Protein AF-A0A5B7BEE1-F1 (afdb_monomer_lite)

Radius of gyration: 18.94 Å; chains: 1; bounding box: 50×32×59 Å

pLDDT: mean 92.02, std 6.09, range [58.22, 98.19]

Structure (mmCIF, N/CA/C/O backbone):
data_AF-A0A5B7BEE1-F1
#
_entry.id   AF-A0A5B7BEE1-F1
#
loop_
_atom_site.group_PDB
_atom_site.id
_atom_site.type_symbol
_atom_site.label_atom_id
_atom_site.label_alt_id
_atom_site.label_comp_id
_atom_site.label_asym_id
_atom_site.label_entity_id
_atom_site.label_seq_id
_atom_site.pdbx_PDB_ins_code
_atom_site.Cartn_x
_atom_site.Cartn_y
_atom_site.Cartn_z
_atom_site.occupancy
_atom_site.B_iso_or_equiv
_atom_site.auth_seq_id
_atom_site.auth_comp_id
_atom_site.auth_asym_id
_atom_site.auth_atom_id
_atom_site.pdbx_PDB_model_num
ATOM 1 N N . GLN A 1 1 ? 17.674 2.222 -15.445 1.00 58.22 1 GLN A N 1
ATOM 2 C CA . GLN A 1 1 ? 17.487 1.095 -16.385 1.00 58.22 1 GLN A CA 1
ATOM 3 C C . GLN A 1 1 ? 16.695 1.627 -17.564 1.00 58.22 1 GLN A C 1
ATOM 5 O O . GLN A 1 1 ? 15.672 2.253 -17.332 1.00 58.22 1 GLN A O 1
ATOM 10 N N . GLY A 1 2 ? 17.184 1.488 -18.792 1.00 64.50 2 GLY A N 1
ATOM 11 C CA . GLY A 1 2 ? 16.527 2.087 -19.951 1.00 64.50 2 GLY A CA 1
ATOM 12 C C . GLY A 1 2 ? 16.748 1.255 -21.201 1.00 64.50 2 GLY A C 1
ATOM 13 O O . GLY A 1 2 ? 17.805 0.649 -21.376 1.00 64.50 2 GLY A O 1
ATOM 14 N N . GLY A 1 3 ? 15.730 1.218 -22.049 1.00 75.12 3 GLY A N 1
ATOM 15 C CA . GLY A 1 3 ? 15.798 0.631 -23.374 1.00 75.12 3 GLY A CA 1
ATOM 16 C C . GLY A 1 3 ? 15.125 1.562 -24.370 1.00 75.12 3 GLY A C 1
ATOM 17 O O . GLY A 1 3 ? 14.104 2.168 -24.059 1.00 75.12 3 GLY A O 1
ATOM 18 N N . GLY A 1 4 ? 15.719 1.700 -25.550 1.00 83.50 4 GLY A N 1
ATOM 19 C CA . GLY A 1 4 ? 15.119 2.429 -26.659 1.00 83.50 4 GLY A CA 1
ATOM 20 C C . GLY A 1 4 ? 14.238 1.498 -27.483 1.00 83.50 4 GLY A C 1
ATOM 21 O O . GLY A 1 4 ? 14.599 0.342 -27.725 1.00 83.50 4 GLY A O 1
ATOM 22 N N . TRP A 1 5 ? 13.098 1.993 -27.953 1.00 91.19 5 TRP A N 1
ATOM 23 C CA . TRP A 1 5 ? 12.320 1.275 -28.955 1.00 91.19 5 TRP A CA 1
ATOM 24 C C . TRP A 1 5 ? 13.112 1.205 -30.265 1.00 91.19 5 TRP A C 1
ATOM 26 O O . TRP A 1 5 ? 13.465 2.231 -30.843 1.00 91.19 5 TRP A O 1
ATOM 36 N N . CYS A 1 6 ? 13.395 -0.002 -30.755 1.00 90.25 6 CYS A N 1
ATOM 37 C CA . CYS A 1 6 ? 14.014 -0.188 -32.061 1.00 90.25 6 CYS A CA 1
ATOM 38 C C . CYS A 1 6 ? 12.917 -0.423 -33.111 1.00 90.25 6 CYS A C 1
ATOM 40 O O . CYS A 1 6 ? 12.289 -1.487 -33.083 1.00 90.25 6 CYS A O 1
ATOM 42 N N . PRO A 1 7 ? 12.691 0.506 -34.062 1.00 92.44 7 PRO A N 1
ATOM 43 C CA . PRO A 1 7 ? 11.619 0.368 -35.048 1.00 92.44 7 PRO A CA 1
ATOM 44 C C . PRO A 1 7 ? 11.860 -0.794 -36.018 1.00 92.44 7 PRO A C 1
ATOM 46 O O . PRO A 1 7 ? 10.904 -1.432 -36.445 1.00 92.44 7 PRO A O 1
ATOM 49 N N . VAL A 1 8 ? 13.126 -1.123 -36.302 1.00 94.31 8 VAL A N 1
ATOM 50 C CA . VAL A 1 8 ? 13.501 -2.220 -37.210 1.00 94.31 8 VAL A CA 1
ATOM 51 C C . VAL A 1 8 ? 13.145 -3.580 -36.613 1.00 94.31 8 VAL A C 1
ATOM 53 O O . VAL A 1 8 ? 12.466 -4.376 -37.249 1.00 94.31 8 VAL A O 1
ATOM 56 N N . SER A 1 9 ? 13.559 -3.852 -35.370 1.00 92.88 9 SER A N 1
ATOM 57 C CA . SER A 1 9 ? 13.235 -5.126 -34.711 1.00 92.88 9 SER A CA 1
ATOM 58 C C . SER A 1 9 ? 11.879 -5.123 -34.002 1.00 92.88 9 SER A C 1
ATOM 60 O O . SER A 1 9 ? 11.505 -6.149 -33.441 1.00 92.88 9 SER A O 1
ATOM 62 N N . ARG A 1 10 ? 11.181 -3.976 -33.963 1.00 92.12 10 ARG A N 1
ATOM 63 C CA . ARG A 1 10 ? 9.919 -3.736 -33.237 1.00 92.12 10 ARG A CA 1
ATOM 64 C C . ARG A 1 10 ? 9.953 -4.244 -31.791 1.00 92.12 10 ARG A C 1
ATOM 66 O O . ARG A 1 10 ? 9.040 -4.928 -31.334 1.00 92.12 10 ARG A O 1
ATOM 73 N N . ARG A 1 11 ? 11.052 -3.958 -31.089 1.00 89.44 11 ARG A N 1
ATOM 74 C CA . ARG A 1 11 ? 11.290 -4.374 -29.697 1.00 89.44 11 ARG A CA 1
ATOM 75 C C . ARG A 1 11 ? 12.080 -3.305 -28.955 1.00 89.44 11 ARG A C 1
ATOM 77 O O . ARG A 1 11 ? 12.898 -2.613 -29.563 1.00 89.44 11 ARG A O 1
ATOM 84 N N . ASN A 1 12 ? 11.883 -3.228 -27.641 1.00 85.94 12 ASN A N 1
ATOM 85 C CA . ASN A 1 12 ? 12.764 -2.460 -26.768 1.00 85.94 12 ASN A CA 1
ATOM 86 C C . ASN A 1 12 ? 14.143 -3.125 -26.735 1.00 85.94 12 ASN A C 1
ATOM 88 O O . ASN A 1 12 ? 14.256 -4.315 -26.441 1.00 85.94 12 ASN A O 1
ATOM 92 N N . LYS A 1 13 ? 15.183 -2.358 -27.061 1.00 85.69 13 LYS A N 1
ATOM 93 C CA . LYS A 1 13 ? 16.582 -2.767 -26.941 1.00 85.69 13 LYS A CA 1
ATOM 94 C C . LYS A 1 13 ? 17.216 -2.016 -25.781 1.00 85.69 13 LYS A C 1
ATOM 96 O O . LYS A 1 13 ? 17.140 -0.792 -25.722 1.00 85.69 13 LYS A O 1
ATOM 101 N N . SER A 1 14 ? 17.861 -2.749 -24.887 1.00 83.38 14 SER A N 1
ATOM 102 C CA . SER A 1 14 ? 18.647 -2.206 -23.781 1.00 83.38 14 SER A CA 1
ATOM 103 C C . SER A 1 14 ? 20.105 -2.608 -23.940 1.00 83.38 14 SER A C 1
ATOM 105 O O . SER A 1 14 ? 20.389 -3.729 -24.363 1.00 83.38 14 SER A O 1
ATOM 107 N N . ALA A 1 15 ? 21.015 -1.728 -23.543 1.00 84.81 15 ALA A N 1
ATOM 108 C CA . ALA A 1 15 ? 22.417 -2.078 -23.379 1.00 84.81 15 ALA A CA 1
ATOM 109 C C . ALA A 1 15 ? 22.564 -2.877 -22.071 1.00 84.81 15 ALA A C 1
ATOM 111 O O . ALA A 1 15 ? 22.459 -2.340 -20.960 1.00 84.81 15 ALA A O 1
ATOM 112 N N . ILE A 1 16 ? 22.658 -4.200 -22.207 1.00 81.06 16 ILE A N 1
ATOM 113 C CA . ILE A 1 16 ? 22.554 -5.141 -21.088 1.00 81.06 16 ILE A CA 1
ATOM 114 C C . ILE A 1 16 ? 23.739 -5.013 -20.126 1.00 81.06 16 ILE A C 1
ATOM 116 O O . ILE A 1 16 ? 23.571 -5.155 -18.920 1.00 81.06 16 ILE A O 1
ATOM 120 N N . GLU A 1 17 ? 24.902 -4.623 -20.639 1.00 85.88 17 GLU A N 1
ATOM 121 C CA . GLU A 1 17 ? 26.132 -4.355 -19.899 1.00 85.88 17 GLU A CA 1
ATOM 122 C C . GLU A 1 17 ? 25.994 -3.209 -18.875 1.00 85.88 17 GLU A C 1
ATOM 124 O O . GLU A 1 17 ? 26.699 -3.178 -17.864 1.00 85.88 17 GLU A O 1
ATOM 129 N N . PHE A 1 18 ? 25.032 -2.302 -19.082 1.00 84.75 18 PHE A N 1
ATOM 130 C CA . PHE A 1 18 ? 24.707 -1.217 -18.148 1.00 84.75 18 PHE A CA 1
ATOM 131 C C . PHE A 1 18 ? 23.460 -1.508 -17.306 1.00 84.75 18 PHE A C 1
ATOM 133 O O . PHE A 1 18 ? 23.081 -0.714 -16.443 1.00 84.75 18 PHE A O 1
ATOM 140 N N . SER A 1 19 ? 22.811 -2.650 -17.528 1.00 88.62 19 SER A N 1
ATOM 141 C CA . SER A 1 19 ? 21.622 -3.052 -16.787 1.00 88.62 19 SER A CA 1
ATOM 142 C C . SER A 1 19 ? 22.044 -3.753 -15.498 1.00 88.62 19 SER A C 1
ATOM 144 O O . SER A 1 19 ? 22.174 -4.972 -15.449 1.00 88.62 19 SER A O 1
ATOM 146 N N . LYS A 1 20 ? 22.291 -2.963 -14.449 1.00 90.75 20 LYS A N 1
ATOM 147 C CA . LYS A 1 20 ? 22.722 -3.445 -13.127 1.00 90.75 20 LYS A CA 1
ATOM 148 C C . LYS A 1 20 ? 21.592 -3.377 -12.098 1.00 90.75 20 LYS A C 1
ATOM 150 O O . LYS A 1 20 ? 20.632 -2.619 -12.264 1.00 90.75 20 LYS A O 1
ATOM 155 N N . THR A 1 21 ? 21.721 -4.176 -11.039 1.00 93.94 21 THR A N 1
ATOM 156 C CA . THR A 1 21 ? 20.881 -4.049 -9.842 1.00 93.94 21 THR A CA 1
ATOM 157 C C . THR A 1 21 ? 21.099 -2.677 -9.222 1.00 93.94 21 THR A C 1
ATOM 159 O O . THR A 1 21 ? 22.234 -2.208 -9.145 1.00 93.94 21 THR A O 1
ATOM 162 N N . VAL A 1 22 ? 20.014 -2.047 -8.791 1.00 93.94 22 VAL A N 1
ATOM 163 C CA . VAL A 1 22 ? 20.049 -0.755 -8.106 1.00 93.94 22 VAL A CA 1
ATOM 164 C C . VAL A 1 22 ? 19.455 -0.892 -6.713 1.00 93.94 22 VAL A C 1
ATOM 166 O O . VAL A 1 22 ? 18.495 -1.638 -6.516 1.00 93.94 22 VAL A O 1
ATOM 169 N N . THR A 1 23 ? 20.023 -0.161 -5.763 1.00 96.12 23 THR A N 1
ATOM 170 C CA . THR A 1 23 ? 19.428 0.031 -4.441 1.00 96.12 23 THR A CA 1
ATOM 171 C C . THR A 1 23 ? 18.488 1.226 -4.506 1.00 96.12 23 THR A C 1
ATOM 173 O O . THR A 1 23 ? 18.864 2.283 -5.013 1.00 96.12 23 THR A O 1
ATOM 176 N N . SER A 1 24 ? 17.267 1.050 -4.015 1.00 94.00 24 SER A N 1
ATOM 177 C CA . SER A 1 24 ? 16.260 2.099 -3.893 1.00 94.00 24 SER A CA 1
ATOM 178 C C . SER A 1 24 ? 15.900 2.281 -2.428 1.00 94.00 24 SER A C 1
ATOM 180 O O . SER A 1 24 ? 15.801 1.304 -1.689 1.00 94.00 24 SER A O 1
ATOM 182 N N . LEU A 1 25 ? 15.666 3.528 -2.034 1.00 96.38 25 LEU A N 1
ATOM 183 C CA . LEU A 1 25 ? 15.142 3.895 -0.724 1.00 96.38 25 LEU A CA 1
ATOM 184 C C . LEU A 1 25 ? 13.781 4.557 -0.921 1.00 96.38 25 LEU A C 1
ATOM 186 O O . LEU A 1 25 ? 13.601 5.308 -1.879 1.00 96.38 25 LEU A O 1
ATOM 190 N N . ALA A 1 26 ? 12.837 4.252 -0.038 1.00 96.38 26 ALA A N 1
ATOM 191 C CA . ALA A 1 26 ? 11.536 4.904 0.005 1.00 96.38 26 ALA A CA 1
ATOM 192 C C . ALA A 1 26 ? 11.108 5.135 1.455 1.00 96.38 26 ALA A C 1
ATOM 194 O O . ALA A 1 26 ? 11.255 4.256 2.304 1.00 96.38 26 ALA A O 1
ATOM 195 N N . SER A 1 27 ? 10.538 6.299 1.730 1.00 96.62 27 SER A N 1
ATOM 196 C CA . SER A 1 27 ? 10.063 6.706 3.046 1.00 96.62 27 SER A CA 1
ATOM 197 C C . SER A 1 27 ? 8.630 7.232 2.968 1.00 96.62 27 SER A C 1
ATOM 199 O O . SER A 1 27 ? 8.250 7.844 1.968 1.00 96.62 27 SER A O 1
ATOM 201 N N . PRO A 1 28 ? 7.823 7.109 4.041 1.00 97.06 28 PRO A N 1
ATOM 202 C CA . PRO A 1 28 ? 6.557 7.833 4.133 1.00 97.06 28 PRO A CA 1
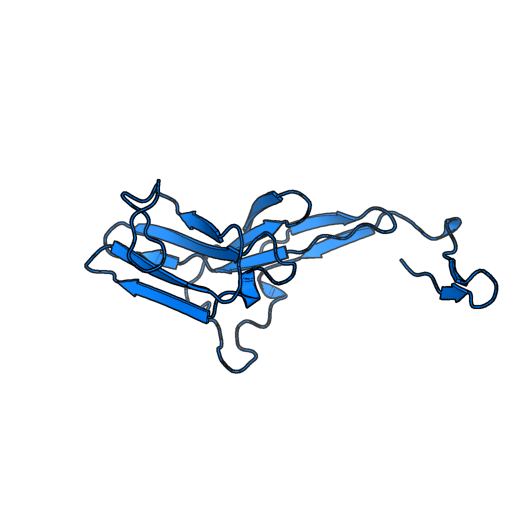ATOM 203 C C . PRO A 1 28 ? 6.710 9.356 3.976 1.00 97.06 28 PRO A C 1
ATOM 205 O O . PRO A 1 28 ? 5.740 10.031 3.637 1.00 97.06 28 PRO A O 1
ATOM 208 N N . LYS A 1 29 ? 7.908 9.914 4.211 1.00 95.06 29 LYS A N 1
ATOM 209 C CA . LYS A 1 29 ? 8.215 11.338 3.982 1.00 95.06 29 LYS A CA 1
ATOM 210 C C . LYS A 1 29 ? 8.285 11.740 2.512 1.00 95.06 29 LYS A C 1
ATOM 212 O O . LYS A 1 29 ? 8.095 12.917 2.227 1.00 95.06 29 LYS A O 1
ATOM 217 N N . ASP A 1 30 ? 8.522 10.795 1.607 1.00 95.12 30 ASP A N 1
ATOM 218 C CA . ASP A 1 30 ? 8.618 11.070 0.168 1.00 95.12 30 ASP A CA 1
ATOM 219 C C . ASP A 1 30 ? 7.235 11.301 -0.471 1.00 95.12 30 ASP A C 1
ATOM 221 O O . ASP A 1 30 ? 7.131 11.621 -1.653 1.00 95.12 30 ASP A O 1
ATOM 225 N N . ILE A 1 31 ? 6.157 11.124 0.303 1.00 95.19 31 ILE A N 1
ATOM 226 C CA . ILE A 1 31 ? 4.773 11.234 -0.154 1.00 95.19 31 ILE A CA 1
ATOM 227 C C . ILE A 1 31 ? 4.218 12.623 0.157 1.00 95.19 31 ILE A C 1
ATOM 229 O O . ILE A 1 31 ? 4.217 13.092 1.296 1.00 95.19 31 ILE A O 1
ATOM 233 N N . GLU A 1 32 ? 3.641 13.250 -0.862 1.00 94.69 32 GLU A N 1
ATOM 234 C CA . GLU A 1 32 ? 2.950 14.533 -0.757 1.00 94.69 32 GLU A CA 1
ATOM 235 C C . GLU A 1 32 ? 1.521 14.364 -0.203 1.00 94.69 32 GLU A C 1
ATOM 237 O O . GLU A 1 32 ? 0.529 14.518 -0.914 1.00 94.69 32 GLU A O 1
ATOM 242 N N . TRP A 1 33 ? 1.395 14.039 1.086 1.00 94.44 33 TRP A N 1
ATOM 243 C CA . TR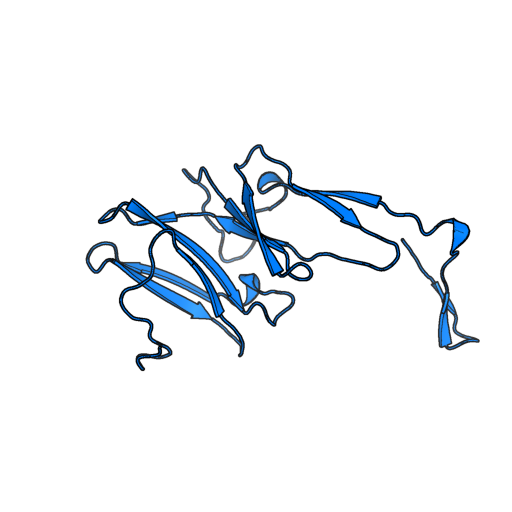P A 1 33 ? 0.112 13.712 1.736 1.00 94.44 33 TRP A CA 1
ATOM 244 C C . TRP A 1 33 ? -0.979 14.787 1.617 1.00 94.44 33 TRP A C 1
ATOM 246 O O . TRP A 1 33 ? -2.171 14.477 1.635 1.00 94.44 33 TRP A O 1
ATOM 256 N N . SER A 1 34 ? -0.583 16.055 1.511 1.00 93.06 34 SER A N 1
ATOM 257 C CA . SER A 1 34 ? -1.488 17.201 1.398 1.00 93.06 34 SER A CA 1
ATOM 258 C C . SER A 1 34 ? -1.845 17.572 -0.045 1.00 93.06 34 SER A C 1
ATOM 260 O O . SER A 1 34 ? -2.612 18.514 -0.242 1.00 93.06 34 SER A O 1
ATOM 262 N N . ASN A 1 35 ? -1.302 16.877 -1.049 1.00 90.75 35 ASN A N 1
ATOM 263 C CA . ASN A 1 35 ? -1.533 17.205 -2.452 1.00 90.75 35 ASN A CA 1
ATOM 264 C C . ASN A 1 35 ? -2.844 16.589 -2.986 1.00 90.75 35 ASN A C 1
ATOM 266 O O . ASN A 1 35 ? -3.271 15.509 -2.578 1.00 90.75 35 ASN A O 1
ATOM 270 N N . GLY A 1 36 ? -3.479 17.271 -3.943 1.00 85.31 36 GLY A N 1
ATOM 271 C CA . GLY A 1 36 ? -4.709 16.828 -4.606 1.00 85.31 36 GLY A CA 1
ATOM 272 C C . GLY A 1 36 ? -6.015 17.323 -3.968 1.00 85.31 36 GLY A C 1
ATOM 273 O O . GLY A 1 36 ? -6.035 18.153 -3.067 1.00 85.31 36 GLY A O 1
ATOM 274 N N . LYS A 1 37 ? -7.148 16.828 -4.489 1.00 85.06 37 LYS A N 1
ATOM 275 C CA . LYS A 1 37 ? -8.499 17.267 -4.074 1.00 85.06 37 LYS A CA 1
ATOM 276 C C . LYS A 1 37 ? -8.921 16.740 -2.699 1.00 85.06 37 LYS A C 1
ATOM 278 O O . LYS A 1 37 ? -9.740 17.369 -2.043 1.00 85.06 37 LYS A O 1
ATOM 283 N N . ASN A 1 38 ? -8.378 15.592 -2.296 1.00 84.06 38 ASN A N 1
ATOM 284 C CA . ASN A 1 38 ? -8.720 14.886 -1.063 1.00 84.06 38 ASN A CA 1
ATOM 285 C C . ASN A 1 38 ? -7.433 14.618 -0.266 1.00 84.06 38 ASN A C 1
ATOM 287 O O . ASN A 1 38 ? -6.902 13.509 -0.337 1.00 84.06 38 ASN A O 1
ATOM 291 N N . PRO A 1 39 ? -6.890 15.628 0.433 1.00 89.62 39 PRO A N 1
ATOM 292 C CA . PRO A 1 39 ? -5.654 15.471 1.188 1.00 89.62 39 PRO A CA 1
ATOM 293 C C . PRO A 1 39 ? -5.823 14.466 2.334 1.00 89.62 39 PRO A C 1
ATOM 295 O O . PRO A 1 39 ? -6.866 14.410 2.991 1.00 89.62 39 PRO A O 1
ATOM 298 N N . ILE A 1 40 ? -4.772 13.695 2.609 1.00 90.94 40 ILE A N 1
ATOM 299 C CA . ILE A 1 40 ? -4.732 12.723 3.703 1.00 90.94 40 ILE A CA 1
ATOM 300 C C . ILE A 1 40 ? -3.997 13.361 4.882 1.00 90.94 40 ILE A C 1
ATOM 302 O O . ILE A 1 40 ? -2.794 13.606 4.832 1.00 90.94 40 ILE A O 1
ATOM 306 N N . SER A 1 41 ? -4.715 13.628 5.974 1.00 90.38 41 SER A N 1
ATOM 307 C CA . SER A 1 41 ? -4.084 14.136 7.196 1.00 90.38 41 SER A CA 1
ATOM 308 C C . SER A 1 41 ? -3.214 13.060 7.848 1.00 90.38 41 SER A C 1
ATOM 310 O O . SER A 1 41 ? -3.712 11.994 8.212 1.00 90.38 41 SER A O 1
ATOM 312 N N . ILE A 1 42 ? -1.936 13.383 8.050 1.00 93.88 42 ILE A N 1
ATOM 313 C CA . ILE A 1 42 ? -0.965 12.573 8.804 1.00 93.88 42 ILE A CA 1
ATOM 314 C C . ILE A 1 42 ? -0.638 13.174 10.182 1.00 93.88 42 ILE A C 1
ATOM 316 O O . ILE A 1 42 ? 0.334 12.789 10.829 1.00 93.88 42 ILE A O 1
ATOM 320 N N . LYS A 1 43 ? -1.425 14.154 10.648 1.00 91.06 43 LYS A N 1
ATOM 321 C CA . LYS A 1 43 ? -1.204 14.784 11.956 1.00 91.06 43 LYS A CA 1
ATOM 322 C C . LYS A 1 43 ? -1.404 13.750 13.069 1.00 91.06 43 LYS A C 1
ATOM 324 O O . LYS A 1 43 ? -2.490 13.196 13.195 1.00 91.06 43 LYS A O 1
ATOM 329 N N . GLY A 1 44 ? -0.370 13.536 13.884 1.00 89.19 44 GLY A N 1
ATOM 330 C CA . GLY A 1 44 ? -0.393 12.548 14.969 1.00 89.19 44 GLY A CA 1
ATOM 331 C C . GLY A 1 44 ? -0.284 11.093 14.501 1.00 89.19 44 GLY A C 1
ATOM 332 O O . GLY A 1 44 ? -0.586 10.193 15.276 1.00 89.19 44 GLY A O 1
ATOM 333 N N . VAL A 1 45 ? 0.105 10.852 13.243 1.00 94.12 45 VAL A N 1
ATOM 334 C CA . VAL A 1 45 ? 0.384 9.503 12.736 1.00 94.12 45 VAL A CA 1
ATOM 335 C C . VAL A 1 45 ? 1.845 9.159 13.002 1.00 94.12 45 VAL A C 1
ATOM 337 O O . VAL A 1 45 ? 2.745 9.751 12.407 1.00 94.12 45 VAL A O 1
ATOM 340 N N . ASP A 1 46 ? 2.069 8.159 13.851 1.00 91.94 46 ASP A N 1
ATOM 341 C CA . ASP A 1 46 ? 3.419 7.697 14.194 1.00 91.94 46 ASP A CA 1
ATOM 342 C C . ASP A 1 46 ? 3.905 6.552 13.302 1.00 91.94 46 ASP A C 1
ATOM 344 O O . ASP A 1 46 ? 5.105 6.402 13.073 1.00 91.94 46 ASP A O 1
ATOM 348 N N . THR A 1 47 ? 2.976 5.730 12.811 1.00 97.19 47 THR A N 1
ATOM 349 C CA . THR A 1 47 ? 3.269 4.501 12.065 1.00 97.19 47 THR A CA 1
ATOM 350 C C . THR A 1 47 ? 2.531 4.488 10.735 1.00 97.19 47 THR A C 1
ATOM 352 O O . THR A 1 47 ? 1.370 4.881 10.631 1.00 97.19 47 THR A O 1
ATOM 355 N N . PHE A 1 48 ? 3.214 3.990 9.716 1.00 98.19 48 PHE A N 1
ATOM 356 C CA . PHE A 1 48 ? 2.710 3.775 8.375 1.00 98.19 48 PHE A CA 1
ATOM 357 C C . PHE A 1 48 ? 2.859 2.304 8.030 1.00 98.19 48 PHE A C 1
ATOM 359 O O . PHE A 1 48 ? 3.868 1.670 8.339 1.00 98.19 48 PHE A O 1
ATOM 366 N N . VAL A 1 49 ? 1.853 1.778 7.352 1.00 98.00 49 VAL A N 1
ATOM 367 C CA . VAL A 1 49 ? 1.906 0.462 6.734 1.00 98.00 49 VAL A CA 1
ATOM 368 C C . VAL A 1 49 ? 2.342 0.638 5.286 1.00 98.00 49 VAL A C 1
ATOM 370 O O . VAL A 1 49 ? 1.776 1.459 4.566 1.00 98.00 49 VAL A O 1
ATOM 373 N N . VAL A 1 50 ? 3.334 -0.140 4.857 1.00 97.94 50 VAL A N 1
ATOM 374 C CA . VAL A 1 50 ? 3.829 -0.178 3.478 1.00 97.94 50 VAL A CA 1
ATOM 375 C C . VAL A 1 50 ? 3.589 -1.563 2.901 1.00 97.94 50 VAL A C 1
ATOM 377 O O . VAL A 1 50 ? 4.227 -2.536 3.302 1.00 97.94 50 VAL A O 1
ATOM 380 N N . TYR A 1 51 ? 2.665 -1.650 1.951 1.00 97.81 51 TYR A N 1
ATOM 381 C CA . TYR A 1 51 ? 2.403 -2.864 1.192 1.00 97.81 51 TYR A CA 1
ATOM 382 C C . TYR A 1 51 ? 3.241 -2.889 -0.089 1.00 97.81 51 TYR A C 1
ATOM 384 O O . TYR A 1 51 ? 3.174 -1.957 -0.892 1.00 97.81 51 TYR A O 1
ATOM 392 N N . MET A 1 52 ? 4.002 -3.966 -0.271 1.00 97.06 52 MET A N 1
ATOM 393 C CA . MET A 1 52 ? 4.824 -4.249 -1.448 1.00 97.06 52 MET A CA 1
ATOM 394 C C . MET A 1 52 ? 4.038 -5.144 -2.407 1.00 97.06 52 MET A C 1
ATOM 396 O O . MET A 1 52 ? 3.696 -6.274 -2.056 1.00 97.06 52 MET A O 1
ATOM 400 N N . PHE A 1 53 ? 3.722 -4.641 -3.598 1.00 95.94 53 PHE A N 1
ATOM 401 C CA . PHE A 1 53 ? 2.842 -5.309 -4.556 1.00 95.94 53 PHE A CA 1
ATOM 402 C C . PHE A 1 53 ? 3.425 -6.614 -5.116 1.00 95.94 53 PHE A C 1
ATOM 404 O O . PHE A 1 53 ? 2.734 -7.634 -5.110 1.00 95.94 53 PHE A O 1
ATOM 411 N N . GLN A 1 54 ? 4.675 -6.603 -5.591 1.00 95.31 54 GLN A N 1
ATOM 412 C CA . GLN A 1 54 ? 5.317 -7.780 -6.183 1.00 95.31 54 GLN A CA 1
ATOM 413 C C . GLN A 1 54 ? 5.635 -8.822 -5.115 1.00 95.31 54 GLN A C 1
ATOM 415 O O . GLN A 1 54 ? 5.314 -9.999 -5.282 1.00 95.31 54 GLN A O 1
ATOM 420 N N . GLU A 1 55 ? 6.225 -8.394 -3.996 1.00 94.56 55 GLU A N 1
ATOM 421 C CA . GLU A 1 55 ? 6.570 -9.310 -2.904 1.00 94.56 55 GLU A CA 1
ATOM 422 C C . GLU A 1 55 ? 5.360 -9.777 -2.082 1.00 94.56 55 GLU A C 1
ATOM 424 O O . GLU A 1 55 ? 5.460 -10.769 -1.359 1.00 94.56 55 GLU A O 1
ATOM 429 N N . LYS A 1 56 ? 4.219 -9.081 -2.181 1.00 94.75 56 LYS A N 1
ATOM 430 C CA . LYS A 1 56 ? 3.014 -9.288 -1.356 1.00 94.75 56 LYS A CA 1
ATOM 431 C C . LYS A 1 56 ? 3.304 -9.220 0.147 1.00 94.75 56 LYS A C 1
ATOM 433 O O . LYS A 1 56 ? 2.694 -9.943 0.936 1.00 94.75 56 LYS A O 1
ATOM 438 N N . LYS A 1 57 ? 4.234 -8.346 0.542 1.00 95.44 57 LYS A N 1
ATOM 439 C CA . LYS A 1 57 ? 4.678 -8.164 1.930 1.00 95.44 57 LYS A CA 1
ATOM 440 C C . LYS A 1 57 ? 4.159 -6.871 2.532 1.00 95.44 57 LYS A C 1
ATOM 442 O O . LYS A 1 57 ? 3.901 -5.899 1.827 1.00 95.44 57 LYS A O 1
ATOM 447 N N . LEU A 1 58 ? 4.045 -6.878 3.854 1.00 95.94 58 LEU A N 1
ATOM 448 C CA . LEU A 1 58 ? 3.666 -5.726 4.654 1.00 95.94 58 LEU A CA 1
ATOM 449 C C . LEU A 1 58 ? 4.838 -5.321 5.546 1.00 95.94 58 LEU A C 1
ATOM 451 O O . LEU A 1 58 ? 5.381 -6.163 6.257 1.00 95.94 58 LEU A O 1
ATOM 455 N N . ASN A 1 59 ? 5.198 -4.044 5.525 1.00 97.31 59 ASN A N 1
ATOM 456 C CA . ASN A 1 59 ? 6.201 -3.461 6.409 1.00 97.31 59 ASN A CA 1
ATOM 457 C C . ASN A 1 59 ? 5.581 -2.336 7.235 1.00 97.31 59 ASN A C 1
ATOM 459 O O . ASN A 1 59 ? 4.608 -1.708 6.817 1.00 97.31 59 ASN A O 1
ATOM 463 N N . PHE A 1 60 ? 6.176 -2.065 8.392 1.00 97.50 60 PHE A N 1
ATOM 464 C CA . PHE A 1 60 ? 5.791 -0.970 9.274 1.00 97.50 60 PHE A CA 1
ATOM 465 C C . PHE A 1 60 ? 6.943 0.017 9.343 1.00 97.50 60 PHE A C 1
ATOM 467 O O . PHE A 1 60 ? 8.064 -0.376 9.658 1.00 97.50 60 PHE A O 1
ATOM 474 N N . LEU A 1 61 ? 6.664 1.280 9.045 1.00 98.06 61 LEU A N 1
ATOM 475 C CA . LEU A 1 61 ? 7.651 2.352 9.056 1.00 98.06 61 LEU A CA 1
ATOM 476 C C . LEU A 1 61 ? 7.140 3.507 9.902 1.00 98.06 61 LEU A C 1
ATOM 478 O O . LEU A 1 61 ? 5.968 3.873 9.823 1.00 98.06 61 LEU A O 1
ATOM 482 N N . LYS A 1 62 ? 8.025 4.141 10.662 1.00 97.00 62 LYS A N 1
ATOM 483 C CA . LYS A 1 62 ? 7.786 5.498 11.154 1.00 97.00 62 LYS A CA 1
ATOM 484 C C . LYS A 1 62 ? 8.032 6.497 10.032 1.00 97.00 62 LYS A C 1
ATOM 486 O O . LYS A 1 62 ? 8.667 6.188 9.026 1.00 97.00 62 LYS A O 1
ATOM 491 N N . SER A 1 63 ? 7.596 7.740 10.231 1.00 92.12 63 SER A N 1
ATOM 492 C CA . SER A 1 63 ? 7.871 8.817 9.270 1.00 92.12 63 SER A CA 1
ATOM 493 C C . SER A 1 63 ? 9.375 8.984 8.991 1.00 92.12 63 SER A C 1
ATOM 495 O O . SER A 1 63 ? 9.760 9.315 7.880 1.00 92.12 63 SER A O 1
ATOM 497 N N . SER A 1 64 ? 10.252 8.759 9.974 1.00 92.25 64 SER A N 1
ATOM 498 C CA . SER A 1 64 ? 11.710 8.872 9.808 1.00 92.25 64 SER A CA 1
ATOM 499 C C . SER A 1 64 ? 12.377 7.715 9.078 1.00 92.25 64 SER A C 1
ATOM 501 O O . SER A 1 64 ? 13.544 7.848 8.712 1.00 92.25 64 SER A O 1
ATOM 503 N N . ASP A 1 65 ? 11.680 6.597 8.923 1.00 97.19 65 ASP A N 1
ATOM 504 C CA . ASP A 1 65 ? 12.298 5.354 8.496 1.00 97.19 65 ASP A CA 1
ATOM 505 C C . ASP A 1 65 ? 12.378 5.296 6.970 1.00 97.19 65 ASP A C 1
ATOM 507 O O . ASP A 1 65 ? 11.607 5.943 6.253 1.00 97.19 65 ASP A O 1
ATOM 511 N N . ASN A 1 66 ? 13.324 4.498 6.482 1.00 96.50 66 ASN A N 1
ATOM 512 C CA . ASN A 1 66 ? 13.476 4.189 5.069 1.00 96.50 66 ASN A CA 1
ATOM 513 C C . ASN A 1 66 ? 13.305 2.687 4.865 1.00 96.50 66 ASN A C 1
ATOM 515 O O . ASN A 1 66 ? 13.864 1.883 5.611 1.00 96.50 66 ASN A O 1
ATOM 519 N N . LEU A 1 67 ? 12.568 2.324 3.824 1.00 97.06 67 LEU A N 1
ATOM 520 C CA . LEU A 1 67 ? 12.539 0.981 3.276 1.00 97.06 67 LEU A CA 1
ATOM 521 C C . LEU A 1 67 ? 13.579 0.893 2.162 1.00 97.06 67 LEU A C 1
ATOM 523 O O . LEU A 1 67 ? 13.440 1.535 1.120 1.00 97.06 67 LEU A O 1
ATOM 527 N N . GLU A 1 68 ? 14.619 0.099 2.393 1.00 96.75 68 GLU A N 1
ATOM 528 C CA . GLU A 1 68 ? 15.614 -0.226 1.377 1.00 96.75 68 GLU A CA 1
ATOM 529 C C . GLU A 1 68 ? 15.175 -1.450 0.572 1.00 96.75 68 GLU A C 1
ATOM 531 O O . GLU A 1 68 ? 14.724 -2.450 1.130 1.00 96.75 68 GLU A O 1
ATOM 536 N N . MET A 1 69 ? 15.318 -1.375 -0.750 1.00 94.81 69 MET A N 1
ATOM 537 C CA . MET A 1 69 ? 14.978 -2.460 -1.665 1.00 94.81 69 MET A CA 1
ATOM 538 C C . MET A 1 69 ? 16.024 -2.586 -2.768 1.00 94.81 69 MET A C 1
ATOM 540 O O . MET A 1 69 ? 16.528 -1.589 -3.290 1.00 94.81 69 MET A O 1
ATOM 544 N N . LEU A 1 70 ? 16.301 -3.820 -3.184 1.00 95.69 70 LEU A N 1
ATOM 545 C CA . LEU A 1 70 ? 17.166 -4.111 -4.325 1.00 95.69 70 LEU A CA 1
ATOM 546 C C . LEU A 1 70 ? 16.319 -4.432 -5.555 1.00 95.69 70 LEU A C 1
ATOM 548 O O . LEU A 1 70 ? 15.608 -5.434 -5.592 1.00 95.69 70 LEU A O 1
ATOM 552 N N . LEU A 1 71 ? 16.442 -3.616 -6.600 1.00 94.75 71 LEU A N 1
ATOM 553 C CA . LEU A 1 71 ? 15.732 -3.809 -7.860 1.00 94.75 71 LEU A CA 1
ATOM 554 C C . LEU A 1 71 ? 16.684 -4.357 -8.920 1.00 94.75 71 LEU A C 1
ATOM 556 O O . LEU A 1 71 ? 17.601 -3.675 -9.388 1.00 94.75 71 LEU A O 1
ATOM 560 N N . LYS A 1 72 ? 16.452 -5.611 -9.317 1.00 92.88 72 LYS A N 1
ATOM 561 C CA . LYS A 1 72 ? 17.144 -6.240 -10.449 1.00 92.88 72 LYS A CA 1
ATOM 562 C C . LYS A 1 72 ? 16.826 -5.503 -11.762 1.00 92.88 72 LYS A C 1
ATOM 564 O O . LYS A 1 72 ? 15.808 -4.813 -11.855 1.00 92.88 72 LYS A O 1
ATOM 569 N N . PRO A 1 73 ? 17.658 -5.661 -12.806 1.00 89.94 73 PRO A N 1
ATOM 570 C CA . PRO A 1 73 ? 17.331 -5.237 -14.167 1.00 89.94 73 PRO A CA 1
ATOM 571 C C . PRO A 1 73 ? 15.908 -5.606 -14.587 1.00 89.94 73 PRO A C 1
ATOM 573 O O . PRO A 1 73 ? 15.516 -6.768 -14.496 1.00 89.94 73 PRO A O 1
ATOM 576 N N . PHE A 1 74 ? 15.147 -4.614 -15.051 1.00 86.75 74 PHE A N 1
ATOM 577 C CA . PHE A 1 74 ? 13.782 -4.743 -15.571 1.00 86.75 74 PHE A CA 1
ATOM 578 C C . PHE A 1 74 ? 12.754 -5.254 -14.555 1.00 86.75 74 PHE A C 1
ATOM 580 O O . PHE A 1 74 ? 11.699 -5.747 -14.942 1.00 86.75 74 PHE A O 1
ATOM 587 N N . HIS A 1 75 ? 13.060 -5.131 -13.264 1.00 91.44 75 HIS A N 1
ATOM 588 C CA . HIS A 1 75 ? 12.119 -5.379 -12.179 1.00 91.44 75 HIS A CA 1
ATOM 589 C C . HIS A 1 75 ? 11.669 -4.051 -11.580 1.00 91.44 75 HIS A C 1
ATOM 591 O O . HIS A 1 75 ? 12.394 -3.056 -11.606 1.00 91.44 75 HIS A O 1
ATOM 597 N N . PHE A 1 76 ? 10.466 -4.051 -11.026 1.00 93.94 76 PHE A N 1
ATOM 598 C CA . PHE A 1 76 ? 9.903 -2.917 -10.313 1.00 93.94 76 PHE A CA 1
ATOM 599 C C . PHE A 1 76 ? 9.275 -3.408 -9.018 1.00 93.94 76 PHE A C 1
ATOM 601 O O . PHE A 1 76 ? 8.994 -4.594 -8.880 1.00 93.94 76 PHE A O 1
ATOM 608 N N . GLU A 1 77 ? 9.022 -2.484 -8.106 1.00 95.75 77 GLU A N 1
ATOM 609 C CA . GLU A 1 77 ? 8.142 -2.704 -6.969 1.00 95.75 77 GLU A CA 1
ATOM 610 C C . GLU A 1 77 ? 7.189 -1.510 -6.874 1.00 95.75 77 GLU A C 1
ATOM 612 O O . GLU A 1 77 ? 7.585 -0.376 -7.153 1.00 95.75 77 GLU A O 1
ATOM 617 N N . LEU A 1 78 ? 5.929 -1.769 -6.530 1.00 96.19 78 LEU A N 1
ATOM 618 C CA . LEU A 1 78 ? 4.944 -0.734 -6.240 1.00 96.19 78 LEU A CA 1
ATOM 619 C C . LEU A 1 78 ? 4.641 -0.755 -4.752 1.00 96.19 78 LEU A C 1
ATOM 621 O O . LEU A 1 78 ? 4.234 -1.776 -4.196 1.00 96.19 78 LEU A O 1
ATOM 625 N N . LEU A 1 79 ? 4.817 0.402 -4.126 1.00 97.00 79 LEU A N 1
ATOM 626 C CA . LEU A 1 79 ? 4.560 0.590 -2.710 1.00 97.00 79 LEU A CA 1
ATOM 627 C C . LEU A 1 79 ? 3.223 1.298 -2.529 1.00 97.00 79 LEU A C 1
ATOM 629 O O . LEU A 1 79 ? 3.012 2.391 -3.048 1.00 97.00 79 LEU A O 1
ATOM 633 N N . THR A 1 80 ? 2.325 0.682 -1.766 1.00 97.06 80 THR A N 1
ATOM 634 C CA . THR A 1 80 ? 1.148 1.368 -1.229 1.00 97.06 80 THR A CA 1
ATOM 635 C C . THR A 1 80 ? 1.419 1.704 0.225 1.00 97.06 80 THR A C 1
ATOM 637 O O . THR A 1 80 ? 1.549 0.806 1.053 1.00 97.06 80 THR A O 1
ATOM 640 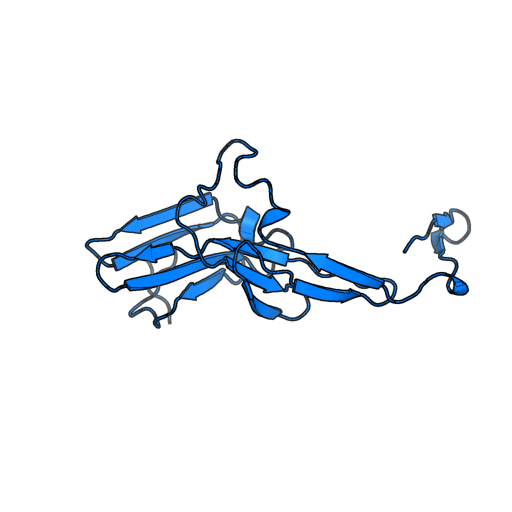N N . VAL A 1 81 ? 1.516 2.995 0.529 1.00 97.38 81 VAL A N 1
ATOM 641 C CA . VAL A 1 81 ? 1.761 3.484 1.887 1.00 97.38 81 VAL A CA 1
ATOM 642 C C . VAL A 1 81 ? 0.459 4.032 2.448 1.00 97.38 81 VAL A C 1
ATOM 644 O O . VAL A 1 81 ? -0.164 4.896 1.835 1.00 97.38 81 VAL A O 1
ATOM 647 N N . SER A 1 82 ? 0.058 3.547 3.619 1.00 97.19 82 SER A N 1
ATOM 648 C CA . SER A 1 82 ? -1.124 4.034 4.325 1.00 97.19 82 SER A CA 1
ATOM 649 C C . SER A 1 82 ? -0.772 4.453 5.750 1.00 97.19 82 SER A C 1
ATOM 651 O O . SER A 1 82 ? -0.122 3.683 6.463 1.00 97.19 82 SER A O 1
ATOM 653 N N . PRO A 1 83 ? -1.232 5.629 6.214 1.00 96.69 83 PRO A N 1
ATOM 654 C CA . PRO A 1 83 ? -1.118 6.002 7.616 1.00 96.69 83 PRO A CA 1
ATOM 655 C C . PRO A 1 83 ? -1.940 5.047 8.484 1.00 96.69 83 PRO A C 1
ATOM 657 O O . PRO A 1 83 ? -3.067 4.687 8.128 1.00 96.69 83 PRO A O 1
ATOM 660 N N . VAL A 1 84 ? -1.384 4.651 9.628 1.00 96.19 84 VAL A N 1
ATOM 661 C CA . VAL A 1 84 ? -2.105 3.872 10.637 1.00 96.19 84 VAL A CA 1
ATOM 662 C C . VAL A 1 84 ? -2.914 4.819 11.511 1.00 96.19 84 VAL A C 1
ATOM 664 O O . VAL A 1 84 ? -2.388 5.786 12.060 1.00 96.19 84 VAL A O 1
ATOM 667 N N . LYS A 1 85 ? -4.206 4.528 11.651 1.00 92.38 85 LYS A N 1
ATOM 668 C CA . LYS A 1 85 ? -5.113 5.212 12.572 1.00 92.38 85 LYS A CA 1
ATOM 669 C C . LYS A 1 85 ? -5.402 4.319 13.769 1.00 92.38 85 LYS A C 1
ATOM 671 O O . LYS A 1 85 ? -5.511 3.106 13.619 1.00 92.38 85 LYS A O 1
ATOM 676 N N . VAL A 1 86 ? -5.551 4.928 14.939 1.00 90.75 86 VAL A N 1
ATOM 677 C CA . VAL A 1 86 ? -5.946 4.231 16.165 1.00 90.75 86 VAL A CA 1
ATOM 678 C C . VAL A 1 86 ? -7.421 4.507 16.423 1.00 90.75 86 VAL A C 1
ATOM 680 O O . VAL A 1 86 ? -7.817 5.665 16.539 1.00 90.75 86 VAL A O 1
ATOM 683 N N . LEU A 1 87 ? -8.226 3.450 16.503 1.00 87.94 87 LEU A N 1
ATOM 684 C CA . LEU A 1 87 ? -9.634 3.528 16.875 1.00 87.94 87 LEU A CA 1
ATOM 685 C C . LEU A 1 87 ? -9.723 3.759 18.397 1.00 87.94 87 LEU A C 1
ATOM 687 O O . LEU A 1 87 ? -9.258 2.899 19.154 1.00 87.94 87 LEU A O 1
ATOM 691 N N . PRO A 1 88 ? -10.302 4.877 18.877 1.00 77.75 88 PRO A N 1
ATOM 692 C CA . PRO A 1 88 ? -10.215 5.295 20.279 1.00 77.75 88 PRO A CA 1
ATOM 693 C C . PRO A 1 88 ? -10.816 4.303 21.278 1.00 77.75 88 PRO A C 1
ATOM 695 O O . PRO A 1 88 ? -10.266 4.120 22.359 1.00 77.75 88 PRO A O 1
ATOM 698 N N . SER A 1 89 ? -11.925 3.646 20.928 1.00 77.50 89 SER A N 1
ATOM 699 C CA . SER A 1 89 ? -12.699 2.812 21.859 1.00 77.50 89 SER A CA 1
ATOM 700 C C . SER A 1 89 ? -12.011 1.504 22.255 1.00 77.50 89 SER A C 1
ATOM 702 O O . SER A 1 89 ? -12.278 0.979 23.333 1.00 77.50 89 SER A O 1
ATOM 704 N N . LYS A 1 90 ? -11.128 0.970 21.404 1.00 77.25 90 LYS A N 1
ATOM 705 C CA . LYS A 1 90 ? -10.449 -0.323 21.626 1.00 77.25 90 LYS A CA 1
ATOM 706 C C . LYS A 1 90 ? -8.942 -0.280 21.385 1.00 77.25 90 LYS A C 1
ATOM 708 O O . LYS A 1 90 ? -8.294 -1.315 21.406 1.00 77.25 90 LYS A O 1
ATOM 713 N N . SER A 1 91 ? -8.387 0.900 21.105 1.00 88.06 91 SER A N 1
ATOM 714 C CA . SER A 1 91 ? -6.979 1.071 20.717 1.00 88.06 91 SER A CA 1
ATOM 715 C C . SER A 1 91 ? -6.551 0.185 19.533 1.00 88.06 91 SER A C 1
ATOM 717 O O . SER A 1 91 ? -5.378 -0.158 19.399 1.00 88.06 91 SER A O 1
ATOM 719 N N . ILE A 1 92 ? -7.495 -0.165 18.651 1.00 91.94 92 ILE A N 1
ATOM 720 C CA . ILE A 1 92 ? -7.228 -0.983 17.464 1.00 91.94 92 ILE A CA 1
ATOM 721 C C . ILE A 1 92 ? -6.519 -0.118 16.432 1.00 91.94 92 ILE A C 1
ATOM 723 O O . ILE A 1 92 ? -6.992 0.961 16.079 1.00 91.94 92 ILE A O 1
ATOM 727 N N . GLN A 1 93 ? -5.395 -0.600 15.921 1.00 94.31 93 GLN A N 1
ATOM 728 C CA . GLN A 1 93 ? -4.697 0.031 14.813 1.00 94.31 93 GLN A CA 1
ATOM 729 C C . GLN A 1 93 ? -5.301 -0.440 13.497 1.00 94.31 93 GLN A C 1
ATOM 731 O O . GLN A 1 93 ? -5.510 -1.636 13.304 1.00 94.31 93 GLN A O 1
ATOM 736 N N . PHE A 1 94 ? -5.551 0.492 12.585 1.00 95.12 94 PHE A N 1
ATOM 737 C CA . PHE A 1 94 ? -6.148 0.216 11.287 1.00 95.12 94 PHE A CA 1
ATOM 738 C C . PHE A 1 94 ? -5.479 1.034 10.181 1.00 95.12 94 PHE A C 1
ATOM 740 O O . PHE A 1 94 ? -5.239 2.232 10.344 1.00 95.12 94 PHE A O 1
ATOM 747 N N . ALA A 1 95 ? -5.224 0.412 9.032 1.00 96.75 95 ALA A N 1
ATOM 748 C CA . ALA A 1 95 ? -4.766 1.100 7.827 1.00 96.75 95 ALA A CA 1
ATOM 749 C C . ALA A 1 95 ? -5.342 0.437 6.564 1.00 96.75 95 ALA A C 1
ATOM 751 O O . ALA A 1 95 ? -5.144 -0.765 6.366 1.00 96.75 95 ALA A O 1
ATOM 752 N N . PRO A 1 96 ? -6.036 1.174 5.680 1.00 96.56 96 PRO A N 1
ATOM 753 C CA . PRO A 1 96 ? -6.517 0.599 4.430 1.00 96.56 96 PRO A CA 1
ATOM 754 C C . PRO A 1 96 ? -5.385 0.469 3.398 1.00 96.56 96 PRO A C 1
ATOM 756 O O . PRO A 1 96 ? -4.613 1.398 3.198 1.00 96.56 96 PRO A O 1
ATOM 759 N N . ILE A 1 97 ? -5.301 -0.667 2.699 1.00 97.06 97 ILE A N 1
ATOM 760 C CA . ILE A 1 97 ? -4.346 -0.856 1.588 1.00 97.06 97 ILE A CA 1
ATOM 761 C C . ILE A 1 97 ? -5.065 -0.644 0.249 1.00 97.06 97 ILE A C 1
ATOM 763 O O . ILE A 1 97 ? -4.527 -0.010 -0.656 1.00 97.06 97 ILE A O 1
ATOM 767 N N . GLY A 1 98 ? -6.304 -1.128 0.134 1.00 97.00 98 GLY A N 1
ATOM 768 C CA . GLY A 1 98 ? -7.118 -1.005 -1.076 1.00 97.00 98 GLY A CA 1
ATOM 769 C C . GLY A 1 98 ? -7.172 -2.305 -1.877 1.00 97.00 98 GLY A C 1
ATOM 770 O O . GLY A 1 98 ? -6.999 -3.391 -1.321 1.00 97.00 98 GLY A O 1
ATOM 771 N N . LEU A 1 99 ? -7.428 -2.192 -3.183 1.00 96.94 99 LEU A N 1
ATOM 772 C CA . LEU A 1 99 ? -7.583 -3.339 -4.086 1.00 96.94 99 LEU A CA 1
ATOM 773 C C . LEU A 1 99 ? -6.220 -3.809 -4.611 1.00 96.94 99 LEU A C 1
ATOM 775 O O . LEU A 1 99 ? -5.671 -3.217 -5.538 1.00 96.94 99 LEU A O 1
ATOM 779 N N . VAL A 1 100 ? -5.656 -4.870 -4.028 1.00 96.06 100 VAL A N 1
ATOM 780 C CA . VAL A 1 100 ? -4.246 -5.264 -4.251 1.00 96.06 100 VAL A CA 1
ATOM 781 C C . VAL A 1 100 ? -3.977 -6.000 -5.560 1.00 96.06 100 VAL A C 1
ATOM 783 O O . VAL A 1 100 ? -2.830 -6.274 -5.892 1.00 96.06 100 VAL A O 1
ATOM 786 N N . ASN A 1 101 ? -5.020 -6.323 -6.314 1.00 93.62 101 ASN A N 1
ATOM 787 C CA . ASN A 1 101 ? -4.940 -6.783 -7.699 1.00 93.62 101 ASN A CA 1
ATOM 788 C C . ASN A 1 101 ? -4.813 -5.618 -8.700 1.00 93.62 101 ASN A C 1
ATOM 790 O O . ASN A 1 101 ? -4.632 -5.865 -9.891 1.00 93.62 101 ASN A O 1
ATOM 794 N N . MET A 1 102 ? -4.916 -4.364 -8.247 1.00 92.62 102 MET A N 1
ATOM 795 C CA . MET A 1 102 ? -4.716 -3.168 -9.066 1.00 92.62 102 MET A CA 1
ATOM 796 C C . MET A 1 102 ? -3.323 -2.579 -8.813 1.00 92.62 102 MET A C 1
ATOM 798 O O . MET A 1 102 ? -2.818 -2.618 -7.698 1.00 92.62 102 MET A O 1
ATOM 802 N N . LEU A 1 103 ? -2.696 -1.987 -9.836 1.00 92.12 103 LEU A N 1
ATOM 803 C CA . LEU A 1 103 ? -1.402 -1.303 -9.662 1.00 92.12 103 LEU A CA 1
ATOM 804 C C . LEU A 1 103 ? -1.538 -0.005 -8.845 1.00 92.12 103 LEU A C 1
ATOM 806 O O . LEU A 1 103 ? -0.576 0.460 -8.243 1.00 92.12 103 LEU A O 1
ATOM 810 N N . ASN A 1 104 ? -2.738 0.577 -8.812 1.00 90.81 104 ASN A N 1
ATOM 811 C CA . ASN A 1 104 ? -3.092 1.762 -8.036 1.00 90.81 104 ASN A CA 1
ATOM 812 C C . ASN A 1 104 ? -3.968 1.402 -6.820 1.00 90.81 104 ASN A C 1
ATOM 814 O O . ASN A 1 104 ? -5.003 2.036 -6.614 1.00 90.81 104 ASN A O 1
ATOM 818 N N . SER A 1 105 ? -3.566 0.404 -6.022 1.00 93.81 105 SER A N 1
ATOM 819 C CA . SER A 1 105 ? -4.345 -0.144 -4.894 1.00 93.81 105 SER A CA 1
ATOM 820 C C . SER A 1 105 ? -4.977 0.930 -4.004 1.00 93.81 105 SER A C 1
ATOM 822 O O . SER A 1 105 ? -6.199 0.973 -3.862 1.00 93.81 105 SER A O 1
ATOM 824 N N . GLY A 1 106 ? -4.162 1.845 -3.465 1.00 93.06 106 GLY A N 1
ATOM 825 C CA . GLY A 1 106 ? -4.642 2.931 -2.603 1.00 93.06 106 GLY A CA 1
ATOM 826 C C . GLY A 1 106 ? -5.505 3.959 -3.341 1.00 93.06 106 GLY A C 1
ATOM 827 O O . GLY A 1 106 ? -6.420 4.533 -2.761 1.00 93.06 106 GLY A O 1
ATOM 828 N N . GLY A 1 107 ? -5.282 4.139 -4.646 1.00 91.75 107 GLY A N 1
ATOM 829 C CA . GLY A 1 107 ? -6.093 5.014 -5.497 1.00 91.75 107 GLY A CA 1
ATOM 830 C C . GLY A 1 107 ? -7.497 4.474 -5.785 1.00 91.75 107 GLY A C 1
ATOM 831 O O . GLY A 1 107 ? -8.345 5.223 -6.269 1.00 91.75 107 GLY A O 1
ATOM 832 N N . ALA A 1 108 ? -7.760 3.197 -5.495 1.00 94.31 108 ALA A N 1
ATOM 833 C CA . ALA A 1 108 ? -9.096 2.619 -5.585 1.00 94.31 108 ALA A CA 1
ATOM 834 C C . ALA A 1 108 ? -9.993 3.027 -4.404 1.00 94.31 108 ALA A C 1
ATOM 836 O O . ALA A 1 108 ? -11.215 2.930 -4.507 1.00 94.31 108 ALA A O 1
ATOM 837 N N . ILE A 1 109 ? -9.412 3.486 -3.291 1.00 94.75 109 ILE A N 1
ATOM 838 C CA . ILE A 1 109 ? -10.155 3.905 -2.100 1.00 94.75 109 ILE A CA 1
ATOM 839 C C . ILE A 1 109 ? -10.813 5.263 -2.367 1.00 94.75 109 ILE A C 1
ATOM 841 O O . ILE A 1 109 ? -10.148 6.244 -2.694 1.00 94.75 109 ILE A O 1
ATOM 845 N N . GLN A 1 110 ? -12.133 5.324 -2.208 1.00 93.69 110 GLN A N 1
ATOM 846 C CA . GLN A 1 110 ? -12.934 6.536 -2.384 1.00 93.69 110 GLN A CA 1
ATOM 847 C C . GLN A 1 110 ? -13.310 7.196 -1.061 1.00 93.69 110 GLN A C 1
ATOM 849 O O . GLN A 1 110 ? -13.435 8.418 -0.997 1.00 93.69 110 GLN A O 1
ATOM 854 N N . SER A 1 111 ? -13.514 6.399 -0.014 1.00 93.88 111 SER A N 1
ATOM 855 C CA . SER A 1 111 ? -13.896 6.897 1.301 1.00 93.88 111 SER A CA 1
ATOM 856 C C . SER A 1 111 ? -13.405 5.972 2.408 1.00 93.88 111 SER A C 1
ATOM 858 O O . SER A 1 111 ? -13.264 4.763 2.228 1.00 93.88 111 SER A O 1
ATOM 860 N N . LEU A 1 112 ? -13.150 6.563 3.571 1.00 92.81 112 LEU A N 1
ATOM 861 C CA . LEU A 1 112 ? -12.832 5.860 4.805 1.00 92.81 112 LEU A CA 1
ATOM 862 C C . LEU A 1 112 ? -13.627 6.521 5.927 1.00 92.81 112 LEU A C 1
ATOM 864 O O . LEU A 1 112 ? -13.370 7.676 6.266 1.00 92.81 112 LEU A O 1
ATOM 868 N N . VAL A 1 113 ? -14.571 5.782 6.496 1.00 92.56 113 VAL A N 1
ATOM 869 C CA . VAL A 1 113 ? -15.383 6.220 7.632 1.00 92.56 113 VAL A CA 1
ATOM 870 C C . VAL A 1 113 ? -15.068 5.312 8.809 1.00 92.56 113 VAL A C 1
ATOM 872 O O . VAL A 1 113 ? -15.139 4.090 8.687 1.00 92.56 113 VAL A O 1
ATOM 875 N N . ILE A 1 114 ? -14.701 5.918 9.931 1.00 89.19 114 ILE A N 1
ATOM 876 C CA . ILE A 1 114 ? -14.462 5.228 11.196 1.00 89.19 114 ILE A CA 1
ATOM 877 C C . ILE A 1 114 ? -15.558 5.691 12.149 1.00 89.19 114 ILE A C 1
ATOM 879 O O . ILE A 1 114 ? -15.714 6.890 12.370 1.00 89.19 114 ILE A O 1
ATOM 883 N N . ASP A 1 115 ? -16.337 4.738 12.644 1.00 88.06 115 ASP A N 1
ATOM 884 C CA . ASP A 1 115 ? -17.334 4.944 13.684 1.00 88.06 115 ASP A CA 1
ATOM 885 C C . ASP A 1 115 ? -16.755 4.449 15.011 1.00 88.06 115 ASP A C 1
ATOM 887 O O . ASP A 1 115 ? -16.626 3.242 15.250 1.00 88.06 115 ASP A O 1
ATOM 891 N N . ASP A 1 116 ? -16.355 5.397 15.855 1.00 79.56 116 ASP A N 1
ATOM 892 C CA . ASP A 1 116 ? -15.671 5.108 17.113 1.00 79.56 116 ASP A CA 1
ATOM 893 C C . ASP A 1 116 ? -16.590 4.429 18.140 1.00 79.56 116 ASP A C 1
ATOM 895 O O . ASP A 1 116 ? -16.107 3.618 18.938 1.00 79.56 116 ASP A O 1
ATOM 899 N N . TYR A 1 117 ? -17.898 4.717 18.102 1.00 80.50 117 TYR A N 1
ATOM 900 C CA . TYR A 1 117 ? -18.884 4.165 19.035 1.00 80.50 117 TYR A CA 1
ATOM 901 C C . TYR A 1 117 ? -19.126 2.684 18.751 1.00 80.50 117 TYR A C 1
ATOM 903 O O . TYR A 1 117 ? -19.003 1.848 19.645 1.00 80.50 117 TYR A O 1
ATOM 911 N N . GLU A 1 118 ? -19.370 2.349 17.485 1.00 81.75 118 GLU A N 1
ATOM 912 C CA . GLU A 1 118 ? -19.649 0.974 17.059 1.00 81.75 118 GLU A CA 1
ATOM 913 C C . GLU A 1 118 ? -18.370 0.160 16.778 1.00 81.75 118 GLU A C 1
ATOM 915 O O . GLU A 1 118 ? -18.426 -1.043 16.519 1.00 81.75 118 GLU A O 1
ATOM 920 N N . SER A 1 119 ? -17.184 0.785 16.856 1.00 84.69 119 SER A N 1
ATOM 921 C CA . SER A 1 119 ? -15.907 0.194 16.412 1.00 84.69 119 SER A CA 1
ATOM 922 C C . SER A 1 119 ? -15.966 -0.317 14.966 1.00 84.69 119 SER A C 1
ATOM 924 O O . SER A 1 119 ? -15.408 -1.371 14.647 1.00 84.69 119 SER A O 1
ATOM 926 N N . LEU A 1 120 ? -16.680 0.402 14.102 1.00 91.06 120 LEU A N 1
ATOM 927 C CA . LEU A 1 120 ? -16.947 -0.009 12.731 1.00 91.06 120 LEU A CA 1
ATOM 928 C C . LEU A 1 120 ? -16.088 0.805 11.767 1.00 91.06 120 LEU A C 1
ATOM 930 O O . LEU A 1 120 ? -16.039 2.032 11.836 1.00 91.06 120 LEU A O 1
ATOM 934 N N . VAL A 1 121 ? -15.449 0.123 10.818 1.00 93.88 121 VAL A N 1
ATOM 935 C CA . VAL A 1 121 ? -14.739 0.779 9.719 1.00 93.88 121 VAL A CA 1
ATOM 936 C C . VAL A 1 121 ? -15.449 0.473 8.412 1.00 93.88 121 VAL A C 1
ATOM 938 O O . VAL A 1 121 ? -15.637 -0.688 8.056 1.00 93.88 121 VAL A O 1
ATOM 941 N N . ARG A 1 122 ? -15.825 1.521 7.678 1.00 95.50 122 ARG A N 1
ATOM 942 C CA . ARG A 1 122 ? -16.392 1.420 6.332 1.00 95.50 122 ARG A CA 1
ATOM 943 C C . ARG A 1 122 ? -15.393 1.984 5.333 1.00 95.50 122 ARG A C 1
ATOM 945 O O . ARG A 1 122 ? -14.981 3.140 5.447 1.00 95.50 122 ARG A O 1
ATOM 952 N N . VAL A 1 123 ? -15.018 1.171 4.352 1.00 96.19 123 VAL A N 1
ATOM 953 C CA . VAL A 1 123 ? -14.117 1.576 3.269 1.00 96.19 123 VAL A CA 1
ATOM 954 C C . VAL A 1 123 ? -14.885 1.524 1.957 1.00 96.19 123 VAL A C 1
ATOM 956 O O . VAL A 1 123 ? -15.299 0.453 1.526 1.00 96.19 123 VAL A O 1
ATOM 959 N N . GLY A 1 124 ? -15.085 2.679 1.328 1.00 96.31 124 GLY A N 1
ATOM 960 C CA . GLY A 1 124 ? -15.631 2.753 -0.022 1.00 96.31 124 GLY A CA 1
ATOM 961 C C . GLY A 1 124 ? -14.514 2.569 -1.037 1.00 96.31 124 GLY A C 1
ATOM 962 O O . GLY A 1 124 ? -13.488 3.249 -0.953 1.00 96.31 124 GLY A O 1
ATOM 963 N N . VAL A 1 125 ? -14.705 1.679 -2.006 1.00 95.44 125 VAL A N 1
ATOM 964 C CA . VAL A 1 125 ? -13.732 1.407 -3.071 1.00 95.44 125 VAL A CA 1
ATOM 965 C C . VAL A 1 125 ? -14.388 1.469 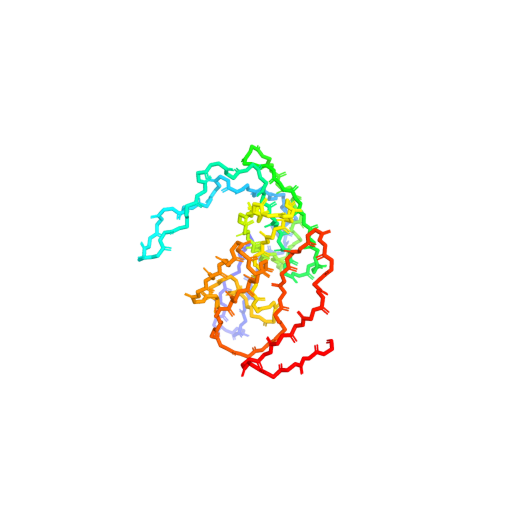-4.445 1.00 95.44 125 VAL A C 1
ATOM 967 O O . VAL A 1 125 ? -15.584 1.237 -4.589 1.00 95.44 125 VAL A O 1
ATOM 970 N N . ARG A 1 126 ? -13.593 1.764 -5.475 1.00 94.44 126 ARG A N 1
ATOM 971 C CA . ARG A 1 126 ? -14.008 1.707 -6.878 1.00 94.44 126 ARG A CA 1
ATOM 972 C C . ARG A 1 126 ? -13.160 0.711 -7.643 1.00 94.44 126 ARG A C 1
ATOM 974 O O . ARG A 1 126 ? -11.956 0.897 -7.788 1.00 94.44 126 ARG A O 1
ATOM 981 N N . GLY A 1 127 ? -13.827 -0.281 -8.216 1.00 93.06 127 GLY A N 1
ATOM 982 C CA . GLY A 1 127 ? -13.203 -1.351 -8.983 1.00 93.06 127 GLY A CA 1
ATOM 983 C C . GLY A 1 127 ? -13.695 -2.709 -8.505 1.00 93.06 127 GLY A C 1
ATOM 984 O O . GLY A 1 127 ? -14.657 -2.797 -7.749 1.00 93.06 127 GLY A O 1
ATOM 985 N N . CYS A 1 128 ? -13.028 -3.763 -8.955 1.00 91.94 128 CYS A N 1
ATOM 986 C CA . CYS A 1 128 ? -13.255 -5.127 -8.492 1.00 91.94 128 CYS A CA 1
ATOM 987 C C . CYS A 1 128 ? -11.913 -5.743 -8.103 1.00 91.94 128 CYS A C 1
ATOM 989 O O . CYS A 1 128 ? -10.877 -5.392 -8.684 1.00 91.94 128 CYS A O 1
ATOM 991 N N . GLY A 1 129 ? -11.907 -6.628 -7.108 1.00 92.06 129 GLY A N 1
ATOM 992 C CA . GLY A 1 129 ? -10.640 -7.138 -6.622 1.00 92.06 129 GLY A CA 1
ATOM 993 C C . GLY A 1 129 ? -10.599 -7.664 -5.203 1.00 92.06 129 GLY A C 1
ATOM 994 O O . GLY A 1 129 ? -11.592 -7.658 -4.483 1.00 92.06 129 GLY A O 1
ATOM 995 N N . GLU A 1 130 ? -9.396 -8.071 -4.814 1.00 94.75 130 GLU A N 1
ATOM 996 C CA . GLU A 1 130 ? -9.064 -8.444 -3.447 1.00 94.75 130 GLU A CA 1
ATOM 997 C C . GLU A 1 130 ? -8.797 -7.173 -2.637 1.00 94.75 130 GLU A C 1
ATOM 999 O O . GLU A 1 130 ? -7.801 -6.476 -2.851 1.00 94.75 130 GLU A O 1
ATOM 1004 N N . MET A 1 131 ? -9.695 -6.867 -1.703 1.00 94.81 131 MET A N 1
ATOM 1005 C CA . MET A 1 131 ? -9.510 -5.777 -0.753 1.00 94.81 131 MET A CA 1
ATOM 1006 C C . MET A 1 131 ? -8.590 -6.227 0.380 1.00 94.81 131 MET A C 1
ATOM 1008 O O . MET A 1 131 ? -8.856 -7.234 1.033 1.00 94.81 131 MET A O 1
ATOM 1012 N N . ARG A 1 132 ? -7.539 -5.453 0.662 1.00 95.94 132 ARG A N 1
ATOM 1013 C CA . ARG A 1 132 ? -6.713 -5.649 1.858 1.00 95.94 132 ARG A CA 1
ATOM 1014 C C . ARG A 1 132 ? -6.711 -4.428 2.759 1.00 95.94 132 ARG A C 1
ATOM 1016 O O . ARG A 1 132 ? -6.752 -3.275 2.321 1.00 95.94 132 ARG A O 1
ATOM 1023 N N . VAL A 1 133 ? -6.615 -4.716 4.047 1.00 96.44 133 VAL A N 1
ATOM 1024 C CA . VAL A 1 133 ? -6.439 -3.752 5.129 1.00 96.44 133 VAL A CA 1
ATOM 1025 C C . VAL A 1 133 ? -5.472 -4.350 6.142 1.00 96.44 133 VAL A C 1
ATOM 1027 O O . VAL A 1 133 ? -5.344 -5.569 6.248 1.00 96.44 133 VAL A O 1
ATOM 1030 N N . PHE A 1 134 ? -4.805 -3.494 6.900 1.00 96.94 134 PHE A N 1
ATOM 1031 C CA . PHE A 1 134 ? -4.169 -3.875 8.149 1.00 96.94 134 PHE A CA 1
ATOM 1032 C C . PHE A 1 134 ? -5.123 -3.560 9.302 1.00 96.94 134 PHE A C 1
ATOM 1034 O O . PHE A 1 134 ? -5.664 -2.456 9.370 1.00 96.94 134 PHE A O 1
ATOM 1041 N N . ALA A 1 135 ? -5.285 -4.518 10.210 1.00 95.38 135 ALA A N 1
ATOM 1042 C CA . ALA A 1 135 ? -5.921 -4.330 11.503 1.00 95.38 135 ALA A CA 1
ATOM 1043 C C . ALA A 1 135 ? -5.085 -5.060 12.564 1.00 95.38 135 ALA A C 1
ATOM 1045 O O . ALA A 1 135 ? -4.672 -6.198 12.334 1.00 95.38 135 ALA A O 1
ATOM 1046 N N . SER A 1 136 ? -4.822 -4.428 13.711 1.00 95.25 136 SER A N 1
ATOM 1047 C CA . SER A 1 136 ? -4.090 -5.079 14.812 1.00 95.25 136 SER A CA 1
ATOM 1048 C C . SER A 1 136 ? -4.887 -6.197 15.481 1.00 95.25 136 SER A C 1
ATOM 1050 O O . SER A 1 136 ? -4.305 -7.066 16.122 1.00 95.25 136 SER A O 1
ATOM 1052 N N . GLU A 1 137 ? -6.210 -6.176 15.332 1.00 93.62 137 GLU A N 1
ATOM 1053 C CA . GLU A 1 137 ? -7.116 -7.213 15.810 1.00 93.62 137 GLU A CA 1
ATOM 1054 C C . GLU A 1 137 ? -7.953 -7.756 14.656 1.00 93.62 137 GLU A C 1
ATOM 1056 O O . GLU A 1 137 ? -8.333 -7.020 13.740 1.00 93.62 137 GLU A O 1
ATOM 1061 N N . LYS A 1 138 ? -8.265 -9.055 14.709 1.00 92.44 138 LYS A N 1
ATOM 1062 C CA . LYS A 1 138 ? -9.145 -9.678 13.722 1.00 92.44 138 LYS A CA 1
ATOM 1063 C C . LYS A 1 138 ? -10.558 -9.082 13.860 1.00 92.44 138 LYS A C 1
ATOM 1065 O O . LYS A 1 138 ? -11.088 -9.073 14.974 1.00 92.44 138 LYS A O 1
ATOM 1070 N N . PRO A 1 139 ? -11.190 -8.613 12.767 1.00 91.75 139 PRO A N 1
ATOM 1071 C CA . PRO A 1 139 ? -12.564 -8.130 12.821 1.00 91.75 139 PRO A CA 1
ATOM 1072 C C . PRO A 1 139 ? -13.518 -9.251 13.248 1.00 91.75 139 PRO A C 1
ATOM 1074 O O . PRO A 1 139 ? -13.298 -10.423 12.940 1.00 91.75 139 PRO A O 1
ATOM 1077 N N . LYS A 1 140 ? -14.591 -8.881 13.956 1.00 91.69 140 LYS A N 1
ATOM 1078 C CA . LYS A 1 140 ? -15.633 -9.829 14.385 1.00 91.69 140 LYS A CA 1
ATOM 1079 C C . LYS A 1 140 ? -16.493 -10.321 13.222 1.00 91.69 140 LYS A C 1
ATOM 1081 O O . LYS A 1 140 ? -16.925 -11.463 13.242 1.00 91.69 140 LYS A O 1
ATOM 1086 N N 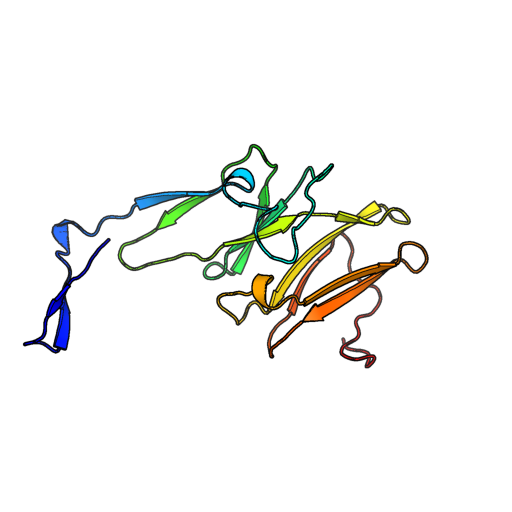. SER A 1 141 ? -16.733 -9.449 12.250 1.00 93.12 141 SER A N 1
ATOM 1087 C CA . SER A 1 141 ? -17.518 -9.714 11.050 1.00 93.12 141 SER A CA 1
ATOM 1088 C C . SER A 1 141 ? -17.050 -8.775 9.940 1.00 93.12 141 SER A C 1
ATOM 1090 O O . SER A 1 141 ? -16.587 -7.659 10.210 1.00 93.12 141 SER A O 1
ATOM 1092 N N . CYS A 1 142 ? -17.198 -9.205 8.693 1.00 94.06 142 CYS A N 1
ATOM 1093 C CA . CYS A 1 142 ? -16.961 -8.383 7.515 1.00 94.06 142 CYS A CA 1
ATOM 1094 C C . CYS A 1 142 ? -18.225 -8.359 6.655 1.00 94.06 142 CYS A C 1
ATOM 1096 O O . CYS A 1 142 ? -18.983 -9.323 6.618 1.00 94.06 142 CYS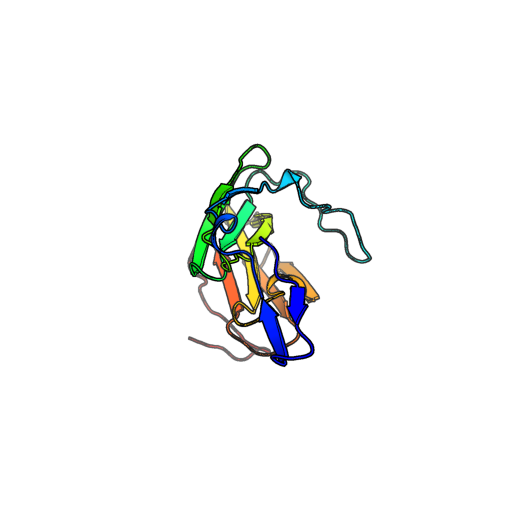 A O 1
ATOM 1098 N N . GLN A 1 143 ? -18.468 -7.234 5.983 1.00 95.19 143 GLN A N 1
ATOM 1099 C CA . GLN A 1 143 ? -19.594 -7.085 5.067 1.00 95.19 143 GLN A CA 1
ATOM 1100 C C . GLN A 1 143 ? -19.127 -6.425 3.775 1.00 95.19 143 GLN A C 1
ATOM 1102 O O . GLN A 1 143 ? -18.332 -5.483 3.809 1.00 95.19 143 GLN A O 1
ATOM 1107 N N . ILE A 1 144 ? -19.659 -6.893 2.651 1.00 94.81 144 ILE A N 1
ATOM 1108 C CA . ILE A 1 144 ? -19.514 -6.273 1.334 1.00 94.81 144 ILE A CA 1
ATOM 1109 C C . ILE A 1 144 ? -20.901 -5.803 0.910 1.00 94.81 144 ILE A C 1
ATOM 1111 O O . ILE A 1 144 ? -21.830 -6.601 0.842 1.00 94.81 144 ILE A O 1
ATOM 1115 N N . ASP A 1 145 ? -21.058 -4.496 0.693 1.00 92.81 145 ASP A N 1
ATOM 1116 C CA . ASP A 1 145 ? -22.338 -3.869 0.331 1.00 92.81 145 ASP A CA 1
ATOM 1117 C C . ASP A 1 145 ? -23.509 -4.254 1.262 1.00 92.81 145 ASP A C 1
ATOM 1119 O O . ASP A 1 145 ? -24.655 -4.397 0.844 1.00 92.81 145 ASP A O 1
ATOM 1123 N N . GLY A 1 146 ? -23.210 -4.418 2.557 1.00 92.69 146 GLY A N 1
ATOM 1124 C CA . GLY A 1 146 ? -24.179 -4.794 3.594 1.00 92.69 146 GLY A CA 1
ATOM 1125 C C . GLY A 1 146 ? -24.467 -6.295 3.695 1.00 92.69 146 GLY A C 1
ATOM 1126 O O . GLY A 1 146 ? -25.259 -6.699 4.543 1.00 92.69 146 GLY A O 1
ATOM 1127 N N . ILE A 1 147 ? -23.822 -7.121 2.872 1.00 95.69 147 ILE A N 1
ATOM 1128 C CA . ILE A 1 147 ? -23.939 -8.580 2.898 1.00 95.69 147 ILE A CA 1
ATOM 1129 C C . ILE A 1 147 ? -22.755 -9.152 3.676 1.00 95.69 147 ILE A C 1
ATOM 1131 O O . ILE A 1 147 ? -21.607 -8.832 3.376 1.00 95.69 147 ILE A O 1
ATOM 1135 N N . GLU A 1 148 ? -23.032 -9.975 4.684 1.00 94.69 148 GLU A N 1
ATOM 1136 C CA . GLU A 1 148 ? -22.009 -10.635 5.499 1.00 94.69 148 GLU A CA 1
ATOM 1137 C C . GLU A 1 148 ? -21.161 -11.608 4.671 1.00 94.69 148 GLU A C 1
ATOM 1139 O O . GLU A 1 148 ? -21.671 -12.302 3.789 1.00 94.69 148 GLU A O 1
ATOM 1144 N N . VAL A 1 149 ? -19.854 -11.612 4.936 1.00 92.19 149 VAL A N 1
ATOM 1145 C CA . VAL A 1 149 ? -18.861 -12.465 4.273 1.00 92.19 149 VAL A CA 1
ATOM 1146 C C . VAL A 1 149 ? -17.930 -13.096 5.308 1.00 92.19 149 VAL A C 1
ATOM 1148 O O . VAL A 1 149 ? -17.686 -12.500 6.361 1.00 92.19 149 VAL A O 1
ATOM 1151 N N . ASP A 1 150 ? -17.414 -14.280 4.976 1.00 75.25 150 ASP A N 1
ATOM 1152 C CA . ASP A 1 150 ? -16.480 -15.060 5.805 1.00 75.25 150 ASP A CA 1
ATOM 1153 C C . ASP A 1 150 ? -15.023 -14.565 5.732 1.00 75.25 150 ASP A C 1
ATOM 1155 O O . ASP A 1 150 ? -14.572 -14.159 4.632 1.00 75.25 150 ASP A O 1
#

Sequence (150 aa):
QGGGWCPVSRRNKSAIEFSKTVTSLASPKDIEWSNGKNPISIKGVDTFVVYMFQEKKLNFLKSSDNLEMLLKPFHFELLTVSPVKVLPSKSIQFAPIGLVNMLNSGGAIQSLVIDDYESLVRVGVRGCGEMRVFASEKPKSCQIDGIEVD

Secondary structure (DSSP, 8-state):
---EEETTTTEEE--GGG---EEEEE-GGGS-TT-SSS----TT--EEEEEETTTTEEEEEETT--EEEEE-TT----EEEEE-EEETTTTEEEEEEEETTSTTGGGGEEEEEEETTTTEEEEEE-SSS-EEEEESS--S-EEETTEEE-

InterPro domains:
  IPR008811 Glycosyl hydrolases 36 [PF05691] (1-149)
  IPR008811 Glycosyl hydrolases 36 [PTHR31268] (1-146)

Foldseek 3Di:
DAFDQDPVVRDTHDPVVPQAKDKDKDAPLVDPQQDDDDHHDCVPQQWKWKQKLVVRDIDIDGRPDIDIDIAGGPGDIQIQIWGWDQQPQPRKTKTWRAFSVDSPRVVQWDDWDQDSVVRDIDTDGDDDHDTDMDIPDDDPWDDDVNHTDD

Organism: Davidia involucrata (NCBI:txid16924)